Protein AF-A0A2D7RZW5-F1 (afdb_monomer_lite)

Sequence (104 aa):
MGEPADTLRMLVRRYAEIVDTRAFGAFDEVFTTEAVLETGNGRRVGLDEIRTAMQGLHRYEATDHQVGASTFAIDGDRATGTVECEAHHWSTNDSGHRTDRVMT

Structure (mmCIF, N/CA/C/O backbone):
data_AF-A0A2D7RZW5-F1
#
_entry.id   AF-A0A2D7RZW5-F1
#
loop_
_atom_site.group_PDB
_atom_site.id
_atom_site.type_symbol
_atom_site.label_atom_id
_atom_site.label_alt_id
_atom_site.label_comp_id
_atom_site.label_asym_id
_atom_site.label_entity_id
_atom_site.label_seq_id
_atom_site.pdbx_PDB_ins_code
_atom_site.Cartn_x
_atom_site.Cartn_y
_atom_site.Cartn_z
_atom_site.occupancy
_atom_site.B_iso_or_equiv
_atom_site.auth_seq_id
_atom_site.auth_comp_id
_atom_site.auth_asym_id
_atom_site.auth_atom_id
_atom_site.pdbx_PDB_model_num
ATOM 1 N N . MET A 1 1 ? 3.186 6.534 25.444 1.00 54.81 1 MET A N 1
ATOM 2 C CA . MET A 1 1 ? 2.321 5.792 24.504 1.00 54.81 1 MET A CA 1
ATOM 3 C C . MET A 1 1 ? 1.824 6.835 23.518 1.00 54.81 1 MET A C 1
ATOM 5 O O . MET A 1 1 ? 1.393 7.872 24.000 1.00 54.81 1 MET A O 1
ATOM 9 N N . GLY A 1 2 ? 2.054 6.666 22.212 1.00 66.19 2 GLY A N 1
ATOM 10 C CA . GLY A 1 2 ? 1.610 7.651 21.213 1.00 66.19 2 GLY A CA 1
ATOM 11 C C . GLY A 1 2 ? 0.085 7.682 21.107 1.00 66.19 2 GLY A C 1
ATOM 12 O O . GLY A 1 2 ? -0.571 6.742 21.559 1.00 66.19 2 GLY A O 1
ATOM 13 N N . GLU A 1 3 ? -0.470 8.747 20.534 1.00 84.62 3 GLU A N 1
ATOM 14 C CA . GLU A 1 3 ? -1.909 8.820 20.270 1.00 84.62 3 GLU A CA 1
ATOM 15 C C . GLU A 1 3 ? -2.316 7.682 19.313 1.00 84.62 3 GLU A C 1
ATOM 17 O O . GLU A 1 3 ? -1.554 7.371 18.393 1.00 84.62 3 GLU A O 1
ATOM 22 N N . PRO A 1 4 ? -3.504 7.064 19.455 1.00 87.31 4 PRO A N 1
ATOM 23 C CA . PRO A 1 4 ? -3.938 5.959 18.590 1.00 87.31 4 PRO A CA 1
ATOM 24 C C . PRO A 1 4 ? -3.827 6.255 17.082 1.00 87.31 4 PRO A C 1
ATOM 26 O O . PRO A 1 4 ? -3.488 5.380 16.285 1.00 87.31 4 PRO A O 1
ATOM 29 N N . ALA A 1 5 ? -4.037 7.514 16.686 1.00 92.75 5 ALA A N 1
ATOM 30 C CA . ALA A 1 5 ? -3.864 7.962 15.308 1.00 92.75 5 ALA A CA 1
ATOM 31 C C . ALA A 1 5 ? -2.405 7.876 14.816 1.00 92.75 5 ALA A C 1
ATOM 33 O O . ALA A 1 5 ? -2.177 7.597 13.642 1.00 92.75 5 ALA A O 1
ATOM 34 N N . ASP A 1 6 ? -1.412 8.072 15.686 1.00 94.44 6 ASP A N 1
ATOM 35 C CA . ASP A 1 6 ? 0.003 7.940 15.321 1.00 94.44 6 ASP A CA 1
ATOM 36 C C . ASP A 1 6 ? 0.373 6.481 15.064 1.00 94.44 6 ASP A C 1
ATOM 38 O O . ASP A 1 6 ? 1.091 6.186 14.109 1.00 94.44 6 ASP A O 1
ATOM 42 N N . THR A 1 7 ? -0.178 5.549 15.846 1.00 95.75 7 THR A N 1
ATOM 43 C CA . THR A 1 7 ? -0.009 4.111 15.597 1.00 95.75 7 THR A CA 1
ATOM 44 C C . THR A 1 7 ? -0.593 3.703 14.245 1.00 95.75 7 THR A C 1
ATOM 46 O O . THR A 1 7 ? 0.054 2.963 13.507 1.00 95.75 7 THR A O 1
ATOM 49 N N . LEU A 1 8 ? -1.762 4.229 13.868 1.00 97.31 8 LEU A N 1
ATOM 50 C CA . LEU A 1 8 ? -2.351 3.977 12.547 1.00 97.31 8 LEU A CA 1
ATOM 51 C C . LEU A 1 8 ? -1.506 4.574 11.412 1.00 97.31 8 LEU A C 1
ATOM 53 O O . LEU A 1 8 ? -1.301 3.922 10.391 1.00 97.31 8 LEU A O 1
ATOM 57 N N . ARG A 1 9 ? -0.934 5.771 11.594 1.00 97.19 9 ARG A N 1
ATOM 58 C CA . ARG A 1 9 ? 0.013 6.349 10.619 1.00 97.19 9 ARG A CA 1
ATOM 59 C C . ARG A 1 9 ? 1.266 5.490 10.467 1.00 97.19 9 ARG A C 1
ATOM 61 O O . ARG A 1 9 ? 1.735 5.278 9.352 1.00 97.19 9 ARG A O 1
ATOM 68 N N . MET A 1 10 ? 1.795 4.965 11.572 1.00 97.19 10 MET A N 1
ATOM 69 C CA . MET A 1 10 ? 2.936 4.048 11.542 1.00 97.19 10 MET A CA 1
ATOM 70 C C . MET A 1 10 ? 2.601 2.731 10.839 1.00 97.19 10 MET A C 1
ATOM 72 O O . MET A 1 10 ? 3.417 2.257 10.053 1.00 97.19 10 MET A O 1
ATOM 76 N N . LEU A 1 11 ? 1.408 2.175 11.072 1.00 97.75 11 LEU A N 1
ATOM 77 C CA . LEU A 1 11 ? 0.913 0.976 10.390 1.00 97.75 11 LEU A CA 1
ATOM 78 C C . LEU A 1 11 ? 0.885 1.175 8.869 1.00 97.75 11 LEU A C 1
ATOM 80 O O . LEU A 1 11 ? 1.402 0.351 8.119 1.00 97.75 11 LEU A O 1
ATOM 84 N N . VAL A 1 12 ? 0.338 2.302 8.412 1.00 98.06 12 VAL A N 1
ATOM 85 C CA . VAL A 1 12 ? 0.228 2.611 6.981 1.00 98.06 12 VAL A CA 1
ATOM 86 C C . VAL A 1 12 ? 1.600 2.871 6.352 1.00 98.06 12 VAL A C 1
ATOM 88 O O . VAL A 1 12 ? 1.889 2.366 5.268 1.00 98.06 12 VAL A O 1
ATOM 91 N N . ARG A 1 13 ? 2.499 3.568 7.060 1.00 98.12 13 ARG A N 1
ATOM 92 C CA . ARG A 1 13 ? 3.897 3.728 6.628 1.00 98.12 13 ARG A CA 1
ATOM 93 C C . ARG A 1 13 ? 4.618 2.383 6.522 1.00 98.12 13 ARG A C 1
ATOM 95 O O . ARG A 1 13 ? 5.381 2.180 5.583 1.00 98.12 13 ARG A O 1
ATOM 102 N N . ARG A 1 14 ? 4.379 1.467 7.465 1.00 98.56 14 ARG A N 1
ATOM 103 C CA . ARG A 1 14 ? 4.964 0.123 7.442 1.00 98.56 14 ARG A CA 1
ATOM 104 C C . ARG A 1 14 ? 4.447 -0.690 6.259 1.00 98.56 14 ARG A C 1
ATOM 106 O O . ARG A 1 14 ? 5.236 -1.370 5.613 1.00 98.56 14 ARG A O 1
ATOM 113 N N . TYR A 1 15 ? 3.159 -0.581 5.935 1.00 98.56 15 TYR A N 1
ATOM 114 C CA . TYR A 1 15 ? 2.604 -1.184 4.724 1.00 98.56 15 TYR A CA 1
ATOM 115 C C . TYR A 1 15 ? 3.333 -0.686 3.465 1.00 98.56 15 TYR A C 1
ATOM 117 O O . TYR A 1 15 ? 3.814 -1.513 2.692 1.00 98.56 15 TYR A O 1
ATOM 125 N N . ALA A 1 16 ? 3.481 0.634 3.295 1.0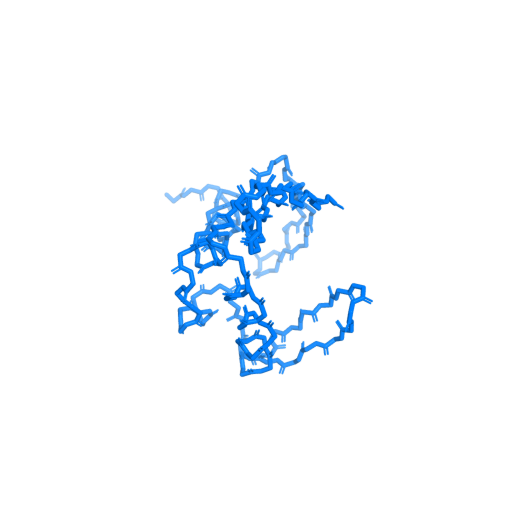0 98.56 16 ALA A N 1
ATOM 126 C CA . ALA A 1 16 ? 4.191 1.216 2.150 1.00 98.56 16 ALA A CA 1
ATOM 127 C C . ALA A 1 16 ? 5.641 0.710 2.055 1.00 98.56 16 ALA A C 1
ATOM 129 O O . ALA A 1 16 ? 6.066 0.227 1.009 1.00 98.56 16 ALA A O 1
ATOM 130 N N . GLU A 1 17 ? 6.368 0.699 3.176 1.00 98.69 17 GLU A N 1
ATOM 131 C CA . GLU A 1 17 ? 7.737 0.178 3.238 1.00 98.69 17 GLU A CA 1
ATOM 132 C C . GLU A 1 17 ? 7.825 -1.295 2.807 1.00 98.69 17 GLU A C 1
ATOM 134 O O . GLU A 1 17 ? 8.703 -1.660 2.021 1.00 98.69 17 GLU A O 1
ATOM 139 N N . ILE A 1 18 ? 6.927 -2.154 3.303 1.00 98.75 18 ILE A N 1
ATOM 140 C CA . ILE A 1 18 ? 6.890 -3.575 2.929 1.00 98.75 18 ILE A CA 1
ATOM 141 C C . ILE A 1 18 ? 6.673 -3.725 1.421 1.00 98.75 18 ILE A C 1
ATOM 143 O O . ILE A 1 18 ? 7.323 -4.557 0.783 1.00 98.75 18 ILE A O 1
ATOM 147 N N . VAL A 1 19 ? 5.770 -2.925 0.854 1.00 98.44 19 VAL A N 1
ATOM 148 C CA . VAL A 1 19 ? 5.469 -2.940 -0.576 1.00 98.44 19 VAL A CA 1
ATOM 149 C C . VAL A 1 19 ? 6.689 -2.506 -1.393 1.00 98.44 19 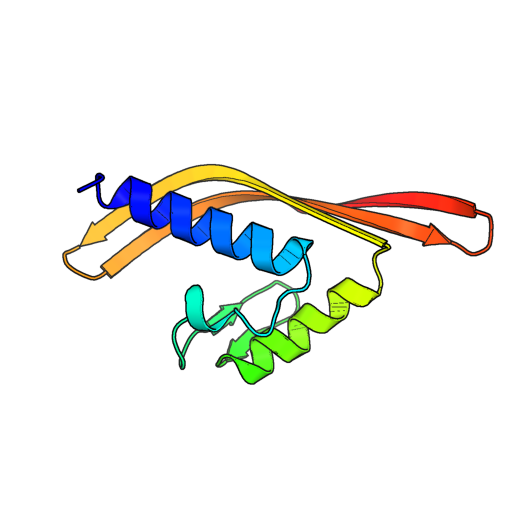VAL A C 1
ATOM 151 O O . VAL A 1 19 ? 7.118 -3.242 -2.285 1.00 98.44 19 VAL A O 1
ATOM 154 N N . ASP A 1 20 ? 7.303 -1.376 -1.044 1.00 98.69 20 ASP A N 1
ATOM 155 C CA . ASP A 1 20 ? 8.408 -0.789 -1.808 1.00 98.69 20 ASP A CA 1
ATOM 156 C C . ASP A 1 20 ? 9.692 -1.614 -1.747 1.00 98.69 20 ASP A C 1
ATOM 158 O O . ASP A 1 20 ? 10.404 -1.775 -2.745 1.00 98.69 20 ASP A O 1
ATOM 162 N N . THR A 1 21 ? 9.944 -2.246 -0.603 1.00 98.50 21 THR A N 1
ATOM 163 C CA . THR A 1 21 ? 11.075 -3.166 -0.416 1.00 98.50 21 THR A CA 1
ATOM 164 C C . THR A 1 21 ? 10.791 -4.591 -0.895 1.00 98.50 21 THR A C 1
ATOM 166 O O . THR A 1 21 ? 11.690 -5.431 -0.869 1.00 98.50 21 THR A O 1
ATOM 169 N N . ARG A 1 22 ? 9.566 -4.879 -1.364 1.00 98.19 22 ARG A N 1
ATOM 170 C CA . ARG A 1 22 ? 9.093 -6.220 -1.769 1.00 98.19 22 ARG A CA 1
ATOM 171 C C . ARG A 1 22 ? 9.196 -7.262 -0.649 1.00 98.19 22 ARG A C 1
ATOM 173 O O . ARG A 1 22 ? 9.289 -8.463 -0.903 1.00 98.19 22 ARG A O 1
ATOM 180 N N . ALA A 1 23 ? 9.135 -6.827 0.605 1.00 98.19 23 ALA A N 1
ATOM 181 C CA . ALA A 1 23 ? 9.224 -7.682 1.783 1.00 98.19 23 ALA A CA 1
ATOM 182 C C . ALA A 1 23 ? 7.887 -8.381 2.101 1.00 98.19 23 ALA A C 1
ATOM 184 O O . ALA A 1 23 ? 7.503 -8.491 3.260 1.00 98.19 23 ALA A O 1
ATOM 185 N N . PHE A 1 24 ? 7.159 -8.876 1.091 1.00 97.88 24 PHE A N 1
ATOM 186 C CA . PHE A 1 24 ? 5.765 -9.348 1.206 1.00 97.88 24 PHE A CA 1
ATOM 187 C C . PHE A 1 24 ? 5.544 -10.476 2.231 1.00 97.88 24 PHE A C 1
ATOM 189 O O . PHE A 1 24 ? 4.418 -10.719 2.672 1.00 97.88 24 PHE A O 1
ATOM 196 N N . GLY A 1 25 ? 6.613 -11.170 2.633 1.00 96.94 25 GLY A N 1
ATOM 197 C CA . GLY A 1 25 ? 6.583 -12.102 3.759 1.00 96.94 25 GLY A CA 1
ATOM 198 C C . GLY A 1 25 ? 6.068 -11.451 5.047 1.00 96.94 25 GLY A C 1
ATOM 199 O O . GLY A 1 25 ? 5.287 -12.087 5.741 1.00 96.94 25 GLY A O 1
ATOM 200 N N . ALA A 1 26 ? 6.399 -10.176 5.272 1.00 98.06 26 ALA A N 1
ATOM 201 C CA . ALA A 1 26 ? 6.056 -9.377 6.449 1.00 98.06 26 ALA A CA 1
ATOM 202 C C . ALA A 1 26 ? 4.623 -8.810 6.451 1.00 98.06 26 ALA A C 1
ATOM 204 O O . ALA A 1 26 ? 4.290 -7.968 7.281 1.00 98.06 26 ALA A O 1
ATOM 205 N N . PHE A 1 27 ? 3.751 -9.205 5.516 1.00 98.19 27 PHE A N 1
ATOM 206 C CA . PHE A 1 27 ? 2.380 -8.677 5.484 1.00 98.19 27 PHE A CA 1
ATOM 207 C C . PHE A 1 27 ? 1.527 -9.044 6.701 1.00 98.19 27 PHE A C 1
ATOM 209 O O . PHE A 1 27 ? 0.562 -8.342 6.983 1.00 98.19 27 PHE A O 1
ATOM 216 N N . ASP A 1 28 ? 1.893 -10.078 7.448 1.00 97.88 28 ASP A N 1
ATOM 217 C CA . ASP A 1 28 ? 1.299 -10.406 8.744 1.00 97.88 28 ASP A CA 1
ATOM 218 C C . ASP A 1 28 ? 1.573 -9.350 9.832 1.00 97.88 28 ASP A C 1
ATOM 220 O O . ASP A 1 28 ? 0.871 -9.320 10.838 1.00 97.88 28 ASP A O 1
ATOM 224 N N . GLU A 1 29 ? 2.530 -8.438 9.624 1.00 98.00 29 GLU A N 1
ATOM 225 C CA . GLU A 1 29 ? 2.743 -7.281 10.505 1.00 98.00 29 GLU A CA 1
ATOM 226 C C . GLU A 1 29 ? 1.679 -6.185 10.325 1.00 98.00 29 GLU A C 1
ATOM 228 O O . GLU A 1 29 ? 1.480 -5.372 11.230 1.00 98.00 29 GLU A O 1
ATOM 233 N N . VAL A 1 30 ? 1.025 -6.119 9.156 1.00 98.19 30 VAL A N 1
ATOM 234 C CA . VAL A 1 30 ? 0.145 -4.993 8.778 1.00 98.19 30 VAL A CA 1
ATOM 235 C C . VAL A 1 30 ? -1.268 -5.400 8.367 1.00 98.19 30 VAL A C 1
ATOM 237 O O . VAL A 1 30 ? -2.162 -4.556 8.313 1.00 98.19 30 VAL A O 1
ATOM 240 N N . PHE A 1 31 ? -1.491 -6.685 8.108 1.00 98.31 31 PHE A N 1
ATOM 241 C CA . PHE A 1 31 ? -2.791 -7.253 7.790 1.00 98.31 31 PHE A CA 1
ATOM 242 C C . PHE A 1 31 ? -3.179 -8.320 8.808 1.00 98.31 31 PHE A C 1
ATOM 244 O O . PHE A 1 31 ? -2.355 -9.098 9.282 1.00 98.31 31 PHE A O 1
ATOM 251 N N . THR A 1 32 ? -4.476 -8.406 9.092 1.00 97.75 32 THR A N 1
ATOM 252 C CA . THR A 1 32 ? -5.038 -9.559 9.794 1.00 97.75 32 THR A CA 1
ATOM 253 C C . THR A 1 32 ? -5.053 -10.789 8.880 1.00 97.75 32 THR A C 1
ATOM 255 O O . THR A 1 32 ? -4.989 -10.686 7.653 1.00 97.75 32 THR A O 1
ATOM 258 N N . THR A 1 33 ? -5.194 -11.980 9.463 1.00 95.69 33 THR A N 1
ATOM 259 C CA . THR A 1 33 ? -5.298 -13.243 8.708 1.00 95.69 33 THR A CA 1
ATOM 260 C C . THR A 1 33 ? -6.507 -13.286 7.770 1.00 95.69 33 THR A C 1
ATOM 262 O O . THR A 1 33 ? -6.461 -13.959 6.745 1.00 95.69 33 THR A O 1
ATOM 265 N N . GLU A 1 34 ? -7.564 -12.544 8.102 1.00 96.38 34 GLU A N 1
ATOM 266 C CA . GLU A 1 34 ? -8.810 -12.430 7.334 1.00 96.38 34 GLU A CA 1
ATOM 267 C C . GLU A 1 34 ? -8.895 -11.117 6.538 1.00 96.38 34 GLU A C 1
ATOM 269 O O . GLU A 1 34 ? -9.977 -10.720 6.102 1.00 96.38 34 GLU A O 1
ATOM 274 N N . ALA A 1 35 ? -7.772 -10.410 6.368 1.00 97.88 35 ALA A N 1
ATOM 275 C CA . ALA A 1 35 ? -7.749 -9.131 5.673 1.00 97.88 35 ALA A CA 1
ATOM 276 C C . ALA A 1 35 ? -8.303 -9.246 4.249 1.00 97.88 35 ALA A C 1
ATOM 278 O O . ALA A 1 35 ? -8.100 -10.239 3.548 1.00 97.88 35 ALA A O 1
ATOM 279 N N . VAL A 1 36 ? -8.976 -8.187 3.811 1.00 98.19 36 VAL A N 1
ATOM 280 C CA . VAL A 1 36 ? -9.497 -8.072 2.453 1.00 98.19 36 VAL A CA 1
ATOM 281 C C . VAL A 1 36 ? -8.821 -6.886 1.787 1.00 98.19 36 VAL A C 1
ATOM 283 O O . VAL A 1 36 ? -8.876 -5.772 2.303 1.00 98.19 36 VAL A O 1
ATOM 286 N N . LEU A 1 37 ? -8.210 -7.130 0.629 1.00 97.00 37 LEU A N 1
ATOM 287 C CA . LEU A 1 37 ? -7.694 -6.082 -0.243 1.00 97.00 37 LEU A CA 1
ATOM 288 C C . LEU A 1 37 ? -8.605 -5.958 -1.464 1.00 97.00 37 LEU A C 1
ATOM 290 O O . LEU A 1 37 ? -8.728 -6.897 -2.257 1.00 97.00 37 LEU A O 1
ATOM 294 N N . GLU A 1 38 ? -9.222 -4.792 -1.620 1.00 96.81 38 GLU A N 1
ATOM 295 C CA . GLU A 1 38 ? -10.069 -4.460 -2.765 1.00 96.81 38 GLU A CA 1
ATOM 296 C C . GLU A 1 38 ? -9.416 -3.365 -3.599 1.00 96.81 38 GLU A C 1
ATOM 298 O O . GLU A 1 38 ? -9.005 -2.324 -3.096 1.00 96.81 38 GLU A O 1
ATOM 303 N N . THR A 1 39 ? -9.311 -3.621 -4.899 1.00 90.38 39 THR A N 1
ATOM 304 C CA . THR A 1 39 ? -8.769 -2.680 -5.882 1.00 90.38 39 THR A CA 1
ATOM 305 C C . THR A 1 39 ? -9.659 -2.684 -7.121 1.00 90.38 39 THR A C 1
ATOM 3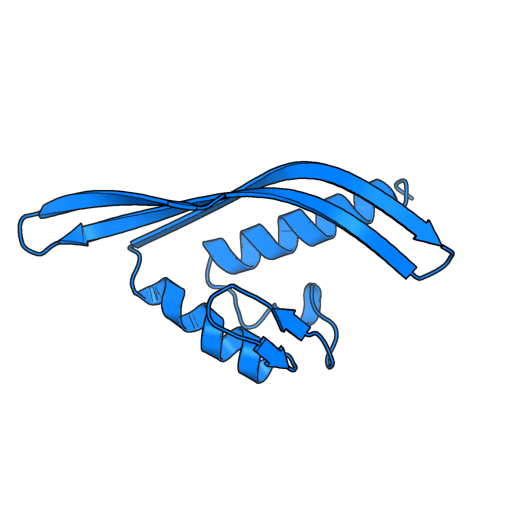07 O O . THR A 1 39 ? -10.483 -3.585 -7.298 1.00 90.38 39 THR A O 1
ATOM 310 N N . GLY A 1 40 ? -9.431 -1.760 -8.059 1.00 88.31 40 GLY A N 1
ATOM 311 C CA . GLY A 1 40 ? -10.079 -1.815 -9.378 1.00 88.31 40 GLY A CA 1
ATOM 312 C C . GLY A 1 40 ? -9.811 -3.113 -10.165 1.00 88.31 40 GLY A C 1
ATOM 313 O O . GLY A 1 40 ? -10.534 -3.415 -11.107 1.00 88.31 40 GLY A O 1
ATOM 314 N N . ASN A 1 41 ? -8.812 -3.910 -9.761 1.00 86.69 41 ASN A N 1
ATOM 315 C CA . ASN A 1 41 ? -8.436 -5.184 -10.388 1.00 86.69 41 ASN A CA 1
ATOM 316 C C . ASN A 1 41 ? -8.995 -6.417 -9.645 1.00 86.69 41 ASN A C 1
ATOM 318 O O . ASN A 1 41 ? -8.592 -7.556 -9.912 1.00 86.69 41 ASN A O 1
ATOM 322 N N . GLY A 1 42 ? -9.900 -6.199 -8.689 1.00 93.94 42 GLY A N 1
ATOM 323 C CA . GLY A 1 42 ? -10.618 -7.239 -7.965 1.00 93.94 42 GLY A CA 1
ATOM 324 C C . GLY A 1 42 ? -10.280 -7.314 -6.478 1.00 93.94 42 GLY A C 1
ATOM 325 O O . GLY A 1 42 ? -9.582 -6.467 -5.918 1.00 93.94 42 GLY A O 1
ATOM 326 N N . ARG A 1 43 ? -10.813 -8.369 -5.862 1.00 97.62 43 ARG A N 1
ATOM 327 C CA . ARG A 1 43 ? -10.801 -8.631 -4.422 1.00 97.62 43 ARG A CA 1
ATOM 328 C C . ARG A 1 43 ? -9.850 -9.777 -4.083 1.00 97.62 43 ARG A C 1
ATOM 330 O O . ARG A 1 43 ? -9.789 -10.747 -4.840 1.00 97.62 43 ARG A O 1
ATOM 337 N N . ARG A 1 44 ? -9.106 -9.657 -2.985 1.00 97.88 44 ARG A N 1
ATOM 338 C CA . ARG A 1 44 ? -8.217 -10.691 -2.425 1.00 97.88 44 ARG A CA 1
ATOM 339 C C . ARG A 1 44 ? -8.546 -10.895 -0.953 1.00 97.88 44 ARG A C 1
ATOM 341 O O . ARG A 1 44 ? -8.771 -9.907 -0.255 1.00 97.88 44 ARG A O 1
ATOM 348 N N . VAL A 1 45 ? -8.592 -12.142 -0.501 1.00 98.06 45 VAL A N 1
ATOM 349 C CA . VAL A 1 45 ? -8.940 -12.514 0.875 1.00 98.06 45 VAL A CA 1
ATOM 350 C C . VAL A 1 45 ? -7.797 -13.284 1.517 1.00 98.06 45 VAL A C 1
ATOM 352 O O . VAL A 1 45 ? -7.364 -14.318 1.017 1.00 98.06 45 VAL A O 1
ATOM 355 N N . GLY A 1 46 ? -7.345 -12.788 2.662 1.00 98.12 46 GLY A N 1
ATOM 356 C CA . GLY A 1 46 ? -6.271 -13.380 3.439 1.00 98.12 46 GLY A CA 1
ATOM 357 C C . GLY A 1 46 ? -4.878 -13.105 2.876 1.00 98.12 46 GLY A C 1
ATOM 358 O O . GLY A 1 46 ? -4.684 -12.622 1.756 1.00 98.12 46 GLY A O 1
ATOM 359 N N . LEU A 1 47 ? -3.880 -13.415 3.702 1.00 98.00 47 LEU A N 1
ATOM 360 C CA . LEU A 1 47 ? -2.483 -13.059 3.451 1.00 98.00 47 LEU A CA 1
ATOM 361 C C . LEU A 1 47 ? -1.926 -13.675 2.163 1.00 98.00 47 LEU A C 1
ATOM 363 O O . LEU A 1 47 ? -1.187 -13.005 1.448 1.00 98.00 47 LEU A O 1
ATOM 367 N N . ASP A 1 48 ? -2.282 -14.916 1.837 1.00 97.44 48 ASP A N 1
ATOM 368 C CA . ASP A 1 48 ? -1.707 -15.614 0.680 1.00 97.44 48 ASP A CA 1
ATOM 369 C C . ASP A 1 48 ? -2.175 -15.019 -0.653 1.00 97.44 48 ASP A C 1
ATOM 371 O O . ASP A 1 48 ? -1.367 -14.814 -1.566 1.00 97.44 48 ASP A O 1
ATOM 375 N N . GLU A 1 49 ? -3.457 -14.664 -0.762 1.00 97.94 49 GLU A N 1
ATOM 376 C CA . GLU A 1 49 ? -3.981 -13.999 -1.956 1.00 97.94 49 GLU A CA 1
ATOM 377 C C . GLU A 1 49 ? -3.419 -12.581 -2.105 1.00 97.94 49 GLU A C 1
ATOM 379 O O . GLU A 1 49 ? -3.085 -12.163 -3.218 1.00 97.94 49 GLU A O 1
ATOM 384 N N . ILE A 1 50 ? -3.272 -11.850 -0.993 1.00 98.25 50 ILE A N 1
ATOM 385 C CA . ILE A 1 50 ? -2.668 -10.511 -0.976 1.00 98.25 50 ILE A CA 1
ATOM 386 C C . ILE A 1 50 ? -1.199 -10.587 -1.411 1.00 98.25 50 ILE A C 1
ATOM 388 O O . ILE A 1 50 ? -0.796 -9.876 -2.333 1.00 98.25 50 ILE A O 1
ATOM 392 N N . ARG A 1 51 ? -0.406 -11.493 -0.822 1.00 97.56 51 ARG A N 1
ATOM 393 C CA . ARG A 1 51 ? 0.997 -11.729 -1.207 1.00 97.56 51 ARG A CA 1
ATOM 394 C C . ARG A 1 51 ? 1.116 -12.063 -2.686 1.00 97.56 51 ARG A C 1
ATOM 396 O O . ARG A 1 51 ? 1.948 -11.475 -3.369 1.00 97.56 51 ARG A O 1
ATOM 403 N N . THR A 1 52 ? 0.268 -12.965 -3.181 1.00 96.94 52 THR A N 1
ATOM 404 C CA . THR A 1 52 ? 0.247 -13.372 -4.593 1.00 96.94 52 THR A CA 1
ATOM 405 C C . THR A 1 52 ? -0.058 -12.190 -5.510 1.00 96.94 52 THR A C 1
ATOM 407 O O . THR A 1 52 ? 0.613 -12.014 -6.524 1.00 96.94 52 THR A O 1
ATOM 410 N N . ALA A 1 53 ? -1.027 -11.342 -5.157 1.00 96.25 53 ALA A N 1
ATOM 411 C CA . ALA A 1 53 ? -1.345 -10.152 -5.942 1.00 96.25 53 ALA A CA 1
ATOM 412 C C . ALA A 1 53 ? -0.173 -9.155 -5.988 1.00 96.25 53 ALA A C 1
ATOM 414 O O . ALA A 1 53 ? 0.137 -8.616 -7.053 1.00 96.25 53 ALA A O 1
ATOM 415 N N . MET A 1 54 ? 0.512 -8.954 -4.859 1.00 96.50 54 MET A N 1
ATOM 416 C CA . MET A 1 54 ? 1.625 -8.006 -4.743 1.00 96.50 54 MET A CA 1
ATOM 417 C C . MET A 1 54 ? 2.886 -8.438 -5.499 1.00 96.50 54 MET A C 1
ATOM 419 O O . MET A 1 54 ? 3.667 -7.578 -5.906 1.00 96.50 54 MET A O 1
ATOM 423 N N . GLN A 1 55 ? 3.038 -9.729 -5.826 1.00 97.06 55 GLN A N 1
ATOM 424 C CA . GLN A 1 55 ? 4.098 -10.202 -6.734 1.00 97.06 55 GLN A CA 1
ATOM 425 C C . GLN A 1 55 ? 4.080 -9.481 -8.091 1.00 97.06 55 GLN A C 1
ATOM 427 O O . GLN A 1 55 ? 5.115 -9.359 -8.744 1.00 97.06 55 GLN A O 1
ATOM 432 N N . GLY A 1 56 ? 2.925 -8.948 -8.511 1.00 95.56 56 GLY A N 1
ATOM 433 C CA . GLY A 1 56 ? 2.811 -8.149 -9.729 1.00 95.56 56 GLY A CA 1
ATOM 434 C C . GLY A 1 56 ? 3.732 -6.923 -9.764 1.00 95.56 56 GLY A C 1
ATOM 435 O O . GLY A 1 56 ? 4.039 -6.447 -10.855 1.00 95.56 56 GLY A O 1
ATOM 436 N N . LEU A 1 57 ? 4.210 -6.437 -8.614 1.00 97.00 57 LEU A N 1
ATOM 437 C CA . LEU A 1 57 ? 5.147 -5.314 -8.520 1.00 97.00 57 LEU A CA 1
ATOM 438 C C . LEU A 1 57 ? 6.574 -5.666 -8.964 1.00 97.00 57 LEU A C 1
ATOM 440 O O . LEU A 1 57 ? 7.344 -4.763 -9.278 1.00 97.00 57 LEU A O 1
ATOM 444 N N . HIS A 1 58 ? 6.923 -6.954 -9.083 1.00 97.56 58 HIS A N 1
ATOM 445 C CA . HIS A 1 58 ? 8.226 -7.376 -9.618 1.00 97.56 58 HIS A CA 1
ATOM 446 C C . HIS A 1 58 ? 8.454 -6.975 -11.079 1.00 97.56 58 HIS A C 1
ATOM 448 O O . HIS A 1 58 ? 9.592 -6.985 -11.537 1.00 97.56 58 HIS A O 1
ATOM 454 N N . ARG A 1 59 ? 7.400 -6.587 -11.808 1.00 96.00 59 ARG A N 1
ATOM 455 C CA . ARG A 1 59 ? 7.529 -6.021 -13.160 1.00 96.00 59 ARG A CA 1
ATOM 456 C C . ARG A 1 59 ? 8.129 -4.612 -13.180 1.00 96.00 59 ARG A C 1
ATOM 458 O O . ARG A 1 59 ? 8.500 -4.137 -14.246 1.00 96.00 59 ARG A O 1
ATOM 465 N N . TYR A 1 60 ? 8.158 -3.935 -12.035 1.00 97.88 60 TYR A N 1
ATOM 466 C CA . TYR A 1 60 ? 8.736 -2.607 -11.885 1.00 97.88 60 TYR A CA 1
ATOM 467 C C . TYR A 1 60 ? 10.125 -2.713 -11.265 1.00 97.88 60 TYR A C 1
ATOM 469 O O . TYR A 1 60 ? 10.369 -3.539 -10.382 1.00 97.88 60 TYR A O 1
ATOM 477 N N . GLU A 1 61 ? 11.017 -1.830 -11.690 1.00 97.94 61 GLU A N 1
ATOM 478 C CA . GLU A 1 61 ? 12.378 -1.716 -11.164 1.00 97.94 61 GLU A CA 1
ATOM 479 C C . GLU A 1 61 ? 12.370 -1.197 -9.728 1.00 97.94 61 GLU A C 1
ATOM 481 O O . GLU A 1 61 ? 13.100 -1.686 -8.872 1.00 97.94 61 GLU A O 1
ATOM 486 N N . ALA A 1 62 ? 11.501 -0.226 -9.459 1.00 98.25 62 ALA A N 1
ATOM 487 C CA . ALA A 1 62 ? 11.319 0.389 -8.157 1.00 98.25 62 ALA A CA 1
ATOM 488 C C . ALA A 1 62 ? 9.871 0.868 -8.015 1.00 98.25 62 ALA A C 1
ATOM 490 O O . ALA A 1 62 ? 9.192 1.125 -9.013 1.00 98.25 62 ALA A O 1
ATOM 491 N N . THR A 1 63 ? 9.419 0.970 -6.772 1.00 98.69 63 THR A N 1
ATOM 492 C CA . THR A 1 63 ? 8.145 1.592 -6.412 1.00 98.69 63 THR A CA 1
ATOM 493 C C . THR A 1 63 ? 8.369 2.522 -5.226 1.00 98.69 63 THR A C 1
ATOM 495 O O . THR A 1 63 ? 9.327 2.318 -4.478 1.00 98.69 63 THR A O 1
ATOM 498 N N . ASP A 1 64 ? 7.529 3.543 -5.101 1.00 98.62 64 ASP A N 1
ATOM 499 C CA . ASP A 1 64 ? 7.500 4.459 -3.956 1.00 98.62 64 ASP A CA 1
ATOM 500 C C . ASP A 1 64 ? 6.038 4.801 -3.656 1.00 98.62 64 ASP A C 1
ATOM 502 O O . ASP A 1 64 ? 5.380 5.458 -4.465 1.00 98.62 64 ASP A O 1
ATOM 506 N N . HIS A 1 65 ? 5.511 4.298 -2.539 1.00 98.56 65 HIS A N 1
ATOM 507 C CA . HIS A 1 65 ? 4.144 4.546 -2.084 1.00 98.56 65 HIS A CA 1
ATOM 508 C C . HIS A 1 65 ? 4.148 5.665 -1.040 1.00 98.56 65 HIS A C 1
ATOM 510 O O . HIS A 1 65 ? 4.320 5.442 0.161 1.00 98.56 65 HIS A O 1
ATOM 516 N N . GLN A 1 66 ? 3.925 6.893 -1.499 1.00 98.19 66 GLN A N 1
ATOM 517 C CA . GLN A 1 66 ? 3.913 8.078 -0.654 1.00 98.19 66 GLN A CA 1
ATOM 518 C C . GLN A 1 66 ? 2.581 8.185 0.075 1.00 98.19 66 GLN A C 1
ATOM 520 O O . GLN A 1 66 ? 1.533 8.364 -0.542 1.00 98.19 66 GLN A O 1
ATOM 525 N N . VAL A 1 67 ? 2.625 8.074 1.402 1.00 97.62 67 VAL A N 1
ATOM 526 C CA . VAL A 1 67 ? 1.448 8.181 2.270 1.00 97.62 67 VAL A CA 1
ATOM 527 C C . VAL A 1 67 ? 1.323 9.610 2.800 1.00 97.62 67 VAL A C 1
ATOM 529 O O . VAL A 1 67 ? 2.242 10.135 3.432 1.00 97.62 67 VAL A O 1
ATOM 532 N N . GLY A 1 68 ? 0.197 10.251 2.491 1.00 95.44 68 GLY A N 1
ATOM 533 C CA . GLY A 1 68 ? -0.062 11.669 2.730 1.00 95.44 68 GLY A CA 1
ATOM 534 C C . GLY A 1 68 ? -1.003 11.932 3.904 1.00 95.44 68 GLY A C 1
ATOM 535 O O . GLY A 1 68 ? -0.920 11.295 4.963 1.00 95.44 68 GLY A O 1
ATOM 536 N N . ALA A 1 69 ? -1.908 12.904 3.734 1.00 96.56 69 ALA A N 1
ATOM 537 C CA . ALA A 1 69 ? -2.869 13.239 4.775 1.00 96.56 69 ALA A CA 1
ATOM 538 C C . ALA A 1 69 ? -3.731 12.017 5.125 1.00 96.56 69 ALA A C 1
ATOM 540 O O . ALA A 1 69 ? -4.102 11.210 4.273 1.00 96.56 69 ALA A O 1
ATOM 541 N N . SER A 1 70 ? -4.016 11.859 6.417 1.00 97.25 70 SER A N 1
ATOM 542 C CA . SER A 1 70 ? -4.748 10.705 6.939 1.00 97.25 70 SER A CA 1
ATOM 543 C C . SER A 1 70 ? -5.792 11.142 7.958 1.00 97.25 70 SER A C 1
ATOM 545 O O . SER A 1 70 ? -5.476 11.884 8.895 1.00 97.25 70 SER A O 1
ATOM 547 N N . THR A 1 71 ? -7.013 10.633 7.820 1.00 97.31 71 THR A N 1
ATOM 548 C CA . THR A 1 71 ? -8.111 10.834 8.774 1.00 97.31 71 THR A CA 1
ATOM 549 C C . THR A 1 71 ? -8.572 9.492 9.316 1.00 97.31 71 THR A C 1
ATOM 551 O O . THR A 1 71 ? -8.836 8.586 8.528 1.00 97.31 71 THR A O 1
ATOM 554 N N . PHE A 1 72 ? -8.727 9.381 10.635 1.00 97.94 72 PHE A N 1
ATOM 555 C CA . PHE A 1 72 ? -9.178 8.159 11.300 1.00 97.94 72 PHE A CA 1
ATOM 556 C C . PHE A 1 72 ? -10.334 8.463 12.256 1.00 97.94 72 PHE A C 1
ATOM 558 O O . PHE A 1 72 ? -10.245 9.389 13.061 1.00 97.94 72 PHE A O 1
ATOM 565 N N . ALA A 1 73 ? -11.393 7.661 12.190 1.00 97.62 73 ALA A N 1
ATOM 566 C CA . ALA A 1 73 ? -12.422 7.552 13.214 1.00 97.62 73 ALA A CA 1
ATOM 567 C C . ALA A 1 73 ? -12.130 6.294 14.040 1.00 97.62 73 ALA A C 1
ATOM 569 O O . ALA A 1 73 ? -12.107 5.191 13.491 1.00 97.62 73 ALA A O 1
ATOM 570 N N . ILE A 1 74 ? -11.863 6.473 15.334 1.00 97.00 74 ILE A N 1
ATOM 571 C CA . ILE A 1 74 ? -11.407 5.414 16.242 1.00 97.00 74 ILE A CA 1
ATOM 572 C C . ILE A 1 74 ? -12.516 5.123 17.251 1.00 97.00 74 ILE A C 1
ATOM 574 O O . ILE A 1 74 ? -12.994 6.036 17.923 1.00 97.00 74 ILE A O 1
ATOM 578 N N . ASP A 1 75 ? -12.900 3.855 17.348 1.00 96.56 75 ASP A N 1
ATOM 579 C CA . ASP A 1 75 ? -13.917 3.327 18.253 1.00 96.56 75 ASP A CA 1
ATOM 580 C C . ASP A 1 75 ? -13.339 2.115 18.994 1.00 96.56 75 ASP A C 1
ATOM 582 O O . ASP A 1 75 ? -13.299 0.999 18.474 1.00 96.56 75 ASP A O 1
ATOM 586 N N . GLY A 1 76 ? -12.809 2.361 20.196 1.00 94.81 76 GLY A N 1
ATOM 587 C CA . GLY A 1 76 ? -12.171 1.331 21.012 1.00 94.81 76 GLY A CA 1
ATOM 588 C C . GLY A 1 76 ? -10.975 0.677 20.313 1.00 94.81 76 GLY A C 1
ATOM 589 O O . GLY A 1 76 ? -9.940 1.314 20.119 1.00 94.81 76 GLY A O 1
ATOM 590 N N . ASP A 1 77 ? -11.116 -0.605 19.971 1.00 94.69 77 ASP A N 1
ATOM 591 C CA . ASP A 1 77 ? -10.107 -1.424 19.288 1.00 94.69 77 ASP A CA 1
ATOM 592 C C . ASP A 1 77 ? -10.235 -1.408 17.754 1.00 94.69 77 ASP A C 1
ATOM 594 O O . ASP A 1 77 ? -9.468 -2.075 17.055 1.00 94.69 77 ASP A O 1
ATOM 598 N N . ARG A 1 78 ? -11.189 -0.643 17.212 1.00 95.81 78 ARG A N 1
ATOM 599 C CA . ARG A 1 78 ? -11.437 -0.517 15.775 1.00 95.81 78 ARG A CA 1
ATOM 600 C C . ARG A 1 78 ? -11.181 0.900 15.301 1.00 95.81 78 ARG A C 1
ATOM 602 O O . ARG A 1 78 ? -11.407 1.877 16.007 1.00 95.81 78 ARG A O 1
ATOM 609 N N . ALA A 1 79 ? -10.749 1.010 14.053 1.00 97.44 79 ALA A N 1
ATOM 610 C CA . ALA A 1 79 ? -10.647 2.283 13.369 1.00 97.44 79 ALA A CA 1
ATOM 611 C C . ALA A 1 79 ? -11.068 2.139 11.909 1.00 97.44 79 ALA A C 1
ATOM 613 O O . ALA A 1 79 ? -10.853 1.103 11.282 1.00 97.44 79 ALA A O 1
ATOM 614 N N . THR A 1 80 ? -11.646 3.203 11.368 1.00 98.06 80 THR A N 1
ATOM 615 C CA . THR A 1 80 ? -11.857 3.379 9.929 1.00 98.06 80 THR A CA 1
ATOM 616 C C . THR A 1 80 ? -11.206 4.682 9.511 1.00 98.06 80 THR A C 1
ATOM 618 O O . THR A 1 80 ? -11.140 5.626 10.297 1.00 98.06 80 THR A O 1
ATOM 621 N N . GLY A 1 81 ? -10.679 4.747 8.298 1.00 96.69 81 GLY A N 1
ATOM 622 C CA . GLY A 1 81 ? -9.989 5.945 7.864 1.00 96.69 81 GLY A CA 1
ATOM 623 C C . GLY A 1 81 ? -9.679 5.961 6.387 1.00 96.69 81 GLY A C 1
ATOM 624 O O . GLY A 1 81 ? -9.804 4.953 5.694 1.00 96.69 81 GLY A O 1
ATOM 625 N N . THR A 1 82 ? -9.245 7.132 5.952 1.00 97.94 82 THR A N 1
ATOM 626 C CA . THR A 1 82 ? -8.773 7.397 4.599 1.00 97.94 82 THR A CA 1
ATOM 627 C C . THR A 1 82 ? -7.347 7.896 4.703 1.00 97.94 82 THR A C 1
ATOM 629 O O . THR A 1 82 ? -7.034 8.701 5.585 1.00 97.94 82 THR A O 1
ATOM 632 N N . VAL A 1 83 ? -6.498 7.413 3.804 1.00 98.00 83 VAL A N 1
ATOM 633 C CA . VAL A 1 83 ? -5.116 7.855 3.659 1.00 98.00 83 VAL A CA 1
ATOM 634 C C . VAL A 1 83 ? -4.907 8.215 2.201 1.00 98.00 83 VAL A C 1
ATOM 636 O O . VAL A 1 83 ? -5.187 7.400 1.324 1.00 98.00 83 VAL A O 1
ATOM 639 N N . GLU A 1 84 ? -4.449 9.434 1.947 1.00 98.06 84 GLU A N 1
ATOM 640 C CA . GLU A 1 84 ? -3.991 9.828 0.617 1.00 98.06 84 GLU A CA 1
ATOM 641 C C . GLU A 1 84 ? -2.749 9.013 0.251 1.00 98.06 84 GLU A C 1
ATOM 643 O O . GLU A 1 84 ? -1.841 8.859 1.074 1.00 98.06 84 GLU A O 1
ATOM 648 N N . CYS A 1 85 ? -2.702 8.492 -0.973 1.00 97.62 85 CYS A N 1
ATOM 649 C CA . CYS A 1 85 ? -1.552 7.752 -1.467 1.00 97.62 85 CYS A CA 1
ATOM 650 C C . CYS A 1 85 ? -1.245 8.149 -2.908 1.00 97.62 85 CYS A C 1
ATOM 652 O O . CYS A 1 85 ? -2.123 8.075 -3.760 1.00 97.62 85 CYS A O 1
ATOM 654 N N . GLU A 1 86 ? 0.003 8.529 -3.171 1.00 98.25 86 GLU A N 1
ATOM 655 C CA . GLU A 1 86 ? 0.552 8.625 -4.523 1.00 98.25 86 GLU A CA 1
ATOM 656 C C . GLU A 1 86 ? 1.615 7.536 -4.680 1.00 98.25 86 GLU A C 1
ATOM 658 O O . GLU A 1 86 ? 2.544 7.444 -3.879 1.00 98.25 86 GLU A O 1
ATOM 663 N N . ALA A 1 87 ? 1.453 6.667 -5.675 1.00 98.12 87 ALA A N 1
ATOM 664 C CA . ALA A 1 87 ? 2.323 5.518 -5.881 1.00 98.12 87 ALA A CA 1
ATOM 665 C C . ALA A 1 87 ? 3.058 5.610 -7.219 1.00 98.12 87 ALA A C 1
ATOM 667 O O . ALA A 1 87 ? 2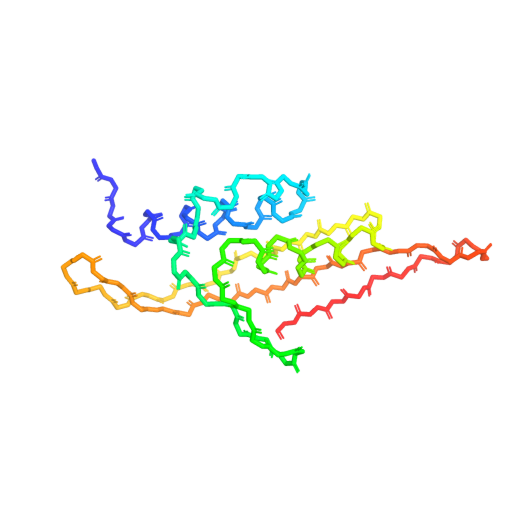.441 5.502 -8.287 1.00 98.12 87 ALA A O 1
ATOM 668 N N . HIS A 1 88 ? 4.379 5.747 -7.155 1.00 98.50 88 HIS A N 1
ATOM 669 C CA . HIS A 1 88 ? 5.269 5.729 -8.312 1.00 98.50 88 HIS A CA 1
ATOM 670 C C . HIS A 1 88 ? 5.696 4.304 -8.644 1.00 98.50 88 HIS A C 1
ATOM 672 O O . HIS A 1 88 ? 5.974 3.494 -7.758 1.00 98.50 88 HIS A O 1
ATOM 678 N N . HIS A 1 89 ? 5.780 4.000 -9.936 1.00 98.44 89 HIS A N 1
ATOM 679 C CA . HIS A 1 89 ? 6.179 2.684 -10.424 1.00 98.44 89 HIS A CA 1
ATOM 680 C C . HIS A 1 89 ? 7.094 2.843 -11.632 1.00 98.44 89 HIS A C 1
ATOM 682 O O . HIS A 1 89 ? 6.637 3.075 -12.757 1.00 98.44 89 HIS A O 1
ATOM 688 N N . TRP A 1 90 ? 8.395 2.697 -11.402 1.00 98.50 90 TRP A N 1
ATOM 689 C CA . TRP A 1 90 ? 9.394 2.889 -12.444 1.00 98.50 90 TRP A CA 1
ATOM 690 C C . TRP A 1 90 ? 9.666 1.602 -13.213 1.00 98.50 90 TRP A C 1
ATOM 692 O O . TRP A 1 90 ? 9.768 0.513 -12.647 1.00 98.50 90 TRP A O 1
ATOM 702 N N . SER A 1 91 ? 9.819 1.732 -14.524 1.00 98.12 91 SER A N 1
ATOM 703 C CA . SER A 1 91 ? 10.248 0.649 -15.409 1.00 98.12 91 SER A CA 1
ATOM 704 C C . SER A 1 91 ? 11.067 1.205 -16.567 1.00 98.12 91 SER A C 1
ATOM 706 O O . SER A 1 91 ? 10.860 2.349 -16.978 1.00 98.12 91 SER A O 1
ATOM 708 N N . THR A 1 92 ? 11.963 0.389 -17.113 1.00 97.50 92 THR A N 1
ATOM 709 C CA . THR A 1 92 ? 12.680 0.674 -18.356 1.00 97.50 92 THR A CA 1
ATOM 710 C C . THR A 1 92 ? 12.300 -0.369 -19.396 1.00 97.50 92 THR A C 1
ATOM 712 O O . THR A 1 92 ? 12.266 -1.563 -19.106 1.00 97.50 92 THR A O 1
ATOM 715 N N . ASN A 1 93 ? 11.983 0.070 -20.613 1.00 94.25 93 ASN A N 1
ATOM 716 C CA . ASN A 1 93 ? 11.720 -0.847 -21.723 1.00 94.25 93 ASN A CA 1
ATOM 717 C C . ASN A 1 93 ? 13.020 -1.267 -22.442 1.00 94.25 93 ASN A C 1
ATOM 719 O O . ASN A 1 93 ? 14.093 -0.723 -22.185 1.00 94.25 93 ASN A O 1
ATOM 723 N N . ASP A 1 94 ? 12.914 -2.163 -23.424 1.00 94.88 94 ASP A N 1
ATOM 724 C CA . ASP A 1 94 ? 14.071 -2.685 -24.175 1.00 94.88 94 ASP A CA 1
ATOM 725 C C . ASP A 1 94 ? 14.868 -1.613 -24.946 1.00 94.88 94 ASP A C 1
ATOM 727 O O . ASP A 1 94 ? 16.039 -1.811 -25.261 1.00 94.88 94 ASP A O 1
ATOM 731 N N . SER A 1 95 ? 14.262 -0.455 -25.238 1.00 95.44 95 SER A N 1
ATOM 732 C CA . SER A 1 95 ? 14.949 0.688 -25.863 1.00 95.44 95 SER A CA 1
ATOM 733 C C . SER A 1 95 ? 15.703 1.584 -24.871 1.00 95.44 95 SER A C 1
ATOM 735 O O . SER A 1 95 ? 16.284 2.589 -25.276 1.00 95.44 95 SER A O 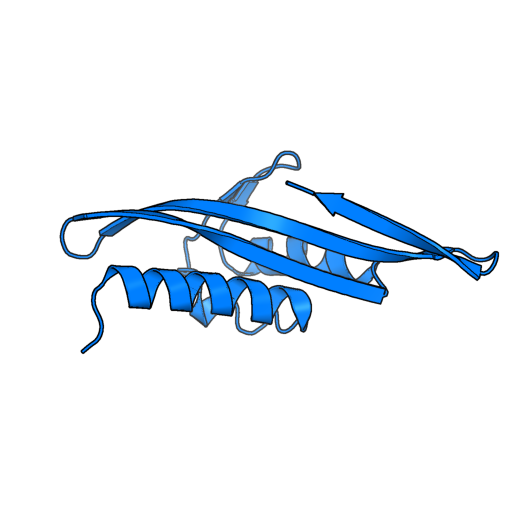1
ATOM 737 N N . GLY A 1 96 ? 15.681 1.258 -23.575 1.00 95.25 96 GLY A N 1
ATOM 738 C CA . GLY A 1 96 ? 16.265 2.084 -22.517 1.00 95.25 96 GLY A CA 1
ATOM 739 C C . GLY A 1 96 ? 15.395 3.279 -22.109 1.00 95.25 96 GLY A C 1
ATOM 740 O O . GLY A 1 96 ? 15.858 4.155 -21.378 1.00 95.25 96 GLY A O 1
ATOM 741 N N . HIS A 1 97 ? 14.141 3.349 -22.570 1.00 96.56 97 HIS A N 1
ATOM 742 C CA . HIS A 1 97 ? 13.224 4.420 -22.193 1.00 96.56 97 HIS A CA 1
ATOM 743 C C . HIS A 1 97 ? 12.644 4.146 -20.806 1.00 96.56 97 HIS A C 1
ATOM 745 O O . HIS A 1 97 ? 12.022 3.104 -20.587 1.00 96.56 97 HIS A O 1
ATOM 751 N N . ARG A 1 98 ? 12.838 5.099 -19.889 1.00 97.12 98 ARG A N 1
ATOM 752 C CA . ARG A 1 98 ? 12.335 5.042 -18.514 1.00 97.12 98 ARG A CA 1
ATOM 753 C C . ARG A 1 98 ? 10.938 5.643 -18.437 1.00 97.12 98 ARG A C 1
ATOM 755 O O . ARG A 1 98 ? 10.715 6.756 -18.907 1.00 97.12 98 ARG A O 1
ATOM 762 N N . THR A 1 99 ? 10.027 4.932 -17.792 1.00 98.00 99 THR A N 1
ATOM 763 C CA . THR A 1 99 ? 8.659 5.375 -17.529 1.00 98.00 99 THR A CA 1
ATOM 764 C C . THR A 1 99 ? 8.394 5.346 -16.033 1.00 98.00 99 THR A C 1
ATOM 766 O O . THR A 1 99 ? 8.744 4.377 -15.361 1.00 98.00 99 THR A O 1
ATOM 769 N N . ASP A 1 100 ? 7.752 6.398 -15.533 1.00 98.31 100 ASP A N 1
ATOM 770 C CA . ASP A 1 100 ? 7.131 6.433 -14.214 1.00 98.31 100 ASP A CA 1
ATOM 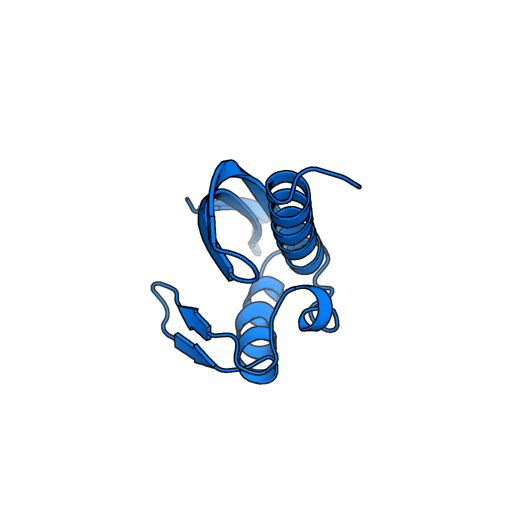771 C C . ASP A 1 100 ? 5.614 6.347 -14.384 1.00 98.31 100 ASP A C 1
ATOM 773 O O . ASP A 1 100 ? 4.999 7.205 -15.024 1.00 98.31 100 ASP A O 1
ATOM 777 N N . ARG A 1 101 ? 5.014 5.284 -13.853 1.00 97.50 101 ARG A N 1
ATOM 778 C CA . ARG A 1 101 ? 3.564 5.154 -13.772 1.00 97.50 101 ARG A CA 1
ATOM 779 C C . ARG A 1 101 ? 3.101 5.563 -12.376 1.00 97.50 101 ARG A C 1
ATOM 781 O O . ARG A 1 101 ? 3.264 4.801 -11.425 1.00 97.50 101 ARG A O 1
ATOM 788 N N . VAL A 1 102 ? 2.415 6.700 -12.311 1.00 97.50 102 VAL A N 1
ATOM 789 C CA . VAL A 1 102 ? 1.830 7.246 -11.080 1.00 97.50 102 VAL A CA 1
ATOM 790 C C . VAL A 1 102 ? 0.380 6.778 -10.906 1.00 97.50 102 VAL A C 1
ATOM 792 O O . VAL A 1 102 ? -0.375 6.701 -11.882 1.00 97.50 102 VAL A O 1
ATOM 795 N N . MET A 1 103 ? -0.007 6.431 -9.677 1.00 94.00 103 MET A N 1
ATOM 796 C CA . MET A 1 103 ? -1.378 6.071 -9.284 1.00 94.00 103 MET A CA 1
ATOM 797 C C . MET A 1 103 ? -1.792 6.852 -8.028 1.00 94.00 103 MET A C 1
ATOM 799 O O . MET A 1 103 ? -0.978 6.978 -7.119 1.00 94.00 103 MET A O 1
ATOM 803 N N . THR A 1 104 ? -3.038 7.339 -7.991 1.00 90.62 104 THR A N 1
ATOM 804 C CA . THR A 1 104 ? -3.649 8.125 -6.898 1.00 90.62 104 THR A CA 1
ATOM 805 C C . THR A 1 104 ? -5.041 7.613 -6.567 1.00 90.62 104 THR A C 1
ATOM 807 O O . THR A 1 104 ? -5.723 7.204 -7.541 1.00 90.62 104 THR A O 1
#

Foldseek 3Di:
DDDPVVVVVVLVVVVQVCLFVVVLVCVVVNADQQGWDQDPVGIAGGSVRVNVVSVVLVQFPGKGKDWADKDWDDDPPDIDIDIDIWMWTWDADPVRDIDIDIDD

Radius of gyration: 15.22 Å; chains: 1; bounding box: 30×29×50 Å

pLDDT: mean 96.06, std 5.64, range [54.81, 98.75]

Secondary structure (DSSP, 8-state):
---HHHHHHHHHHHHHHHHHTT-GGGGGGTS-TT-EEEETTEEEEHHHHHHHHHGGGGGSSEEEEEEEEEEEEEETTEEEEEEEEEEEEEEE-TT--EEE--B-